Protein AF-A0A7R9QC56-F1 (afdb_monomer_lite)

InterPro domains:
  IPR036259 MFS transporter superfamily [G3DSA:1.20.1250.20] (12-120)
  IPR036259 MFS transporter superfamily [SSF103473] (10-116)
  IPR050327 Proton-linked Monocarboxylate Transporter [PTHR11360] (18-119)

Structure (mmCIF, N/CA/C/O backbone):
data_AF-A0A7R9QC56-F1
#
_entry.id   AF-A0A7R9QC56-F1
#
loop_
_atom_site.group_PDB
_atom_site.id
_atom_site.type_symbol
_atom_site.label_atom_id
_atom_site.label_alt_id
_atom_site.label_comp_id
_atom_site.label_asym_id
_atom_site.label_entity_id
_atom_site.label_seq_id
_atom_site.pdbx_PDB_ins_code
_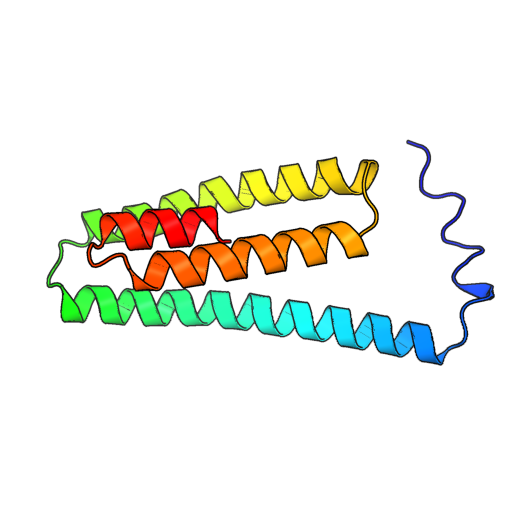atom_site.Cartn_x
_atom_site.Cartn_y
_atom_site.Cartn_z
_atom_site.occupancy
_atom_site.B_iso_or_equiv
_atom_site.auth_seq_id
_atom_site.auth_comp_id
_atom_site.auth_asym_id
_atom_site.auth_atom_id
_atom_site.pdbx_PDB_model_num
ATOM 1 N N . MET A 1 1 ? 16.832 19.144 -9.503 1.00 41.06 1 MET A N 1
ATOM 2 C CA . MET A 1 1 ? 16.505 19.563 -10.890 1.00 41.06 1 MET A CA 1
ATOM 3 C C . MET A 1 1 ? 17.492 18.972 -11.913 1.00 41.06 1 MET A C 1
ATOM 5 O O . MET A 1 1 ? 18.040 19.704 -12.720 1.00 41.06 1 MET A O 1
ATOM 9 N N . SER A 1 2 ? 17.739 17.650 -11.898 1.00 37.72 2 SER A N 1
ATOM 10 C CA . SER A 1 2 ? 18.743 17.002 -12.774 1.00 37.72 2 SER A CA 1
ATOM 11 C C . SER A 1 2 ? 18.342 15.569 -13.164 1.00 37.72 2 SER A C 1
ATOM 13 O O . SER A 1 2 ? 19.058 14.604 -12.923 1.00 37.72 2 SER A O 1
ATOM 15 N N . THR A 1 3 ? 17.137 15.391 -13.714 1.00 51.41 3 THR A N 1
ATOM 16 C CA . THR A 1 3 ? 16.655 14.045 -14.108 1.00 51.41 3 THR A CA 1
ATOM 17 C C . THR A 1 3 ? 15.814 14.069 -15.387 1.00 51.41 3 THR A C 1
ATOM 19 O O . THR A 1 3 ? 14.912 13.260 -15.582 1.00 51.41 3 THR A O 1
ATOM 22 N N . LYS A 1 4 ? 16.078 15.030 -16.279 1.00 49.50 4 LYS A N 1
ATOM 23 C CA . LYS A 1 4 ? 15.435 15.113 -17.606 1.00 49.50 4 LYS A CA 1
ATOM 24 C C . LYS A 1 4 ? 16.389 14.790 -18.766 1.00 49.50 4 LYS A C 1
ATOM 26 O O . LYS A 1 4 ? 15.909 14.451 -19.838 1.00 49.50 4 LYS A O 1
ATOM 31 N N . ILE A 1 5 ? 17.709 14.805 -18.552 1.00 50.66 5 ILE A N 1
ATOM 32 C CA . ILE A 1 5 ? 18.708 14.717 -19.638 1.00 50.66 5 ILE A CA 1
ATOM 33 C C . ILE A 1 5 ? 18.983 13.276 -20.126 1.00 50.66 5 ILE A C 1
ATOM 35 O O . ILE A 1 5 ? 19.472 13.095 -21.233 1.00 50.66 5 ILE A O 1
ATOM 39 N N . ASN A 1 6 ? 18.603 12.230 -19.379 1.00 49.84 6 ASN A N 1
ATOM 40 C CA . ASN A 1 6 ? 18.895 10.831 -19.754 1.00 49.84 6 ASN A CA 1
ATOM 41 C C . ASN A 1 6 ? 17.660 10.009 -20.178 1.00 49.84 6 ASN A C 1
ATOM 43 O O . ASN A 1 6 ? 17.744 8.801 -20.339 1.00 49.84 6 ASN A O 1
ATOM 47 N N . LYS A 1 7 ? 16.484 10.626 -20.355 1.00 52.84 7 LYS A N 1
ATOM 48 C CA . LYS A 1 7 ? 15.290 9.885 -20.810 1.00 52.84 7 LYS A CA 1
ATOM 49 C C . LYS A 1 7 ? 15.166 9.776 -22.326 1.00 52.84 7 LYS A C 1
ATOM 51 O O . LYS A 1 7 ? 14.512 8.836 -22.739 1.00 52.84 7 LYS A O 1
ATOM 56 N N . GLY A 1 8 ? 15.784 10.698 -23.078 1.00 47.16 8 GLY A N 1
ATOM 57 C CA . GLY A 1 8 ? 15.726 10.801 -24.548 1.00 47.16 8 GLY A CA 1
ATOM 58 C C . GLY A 1 8 ? 16.803 10.018 -25.321 1.00 47.16 8 GLY A C 1
ATOM 59 O O . GLY A 1 8 ? 16.832 10.066 -26.546 1.00 47.16 8 GLY A O 1
ATOM 60 N N . ASN A 1 9 ? 17.720 9.336 -24.622 1.00 44.97 9 ASN A N 1
ATOM 61 C CA . ASN A 1 9 ? 18.715 8.439 -25.233 1.00 44.97 9 ASN A CA 1
ATOM 62 C C . ASN A 1 9 ? 18.427 6.945 -24.956 1.00 44.97 9 ASN A C 1
ATOM 64 O O . ASN A 1 9 ? 18.881 6.082 -25.702 1.00 44.97 9 ASN A O 1
ATOM 68 N N . LEU A 1 10 ? 17.657 6.618 -23.908 1.00 53.28 10 LEU A N 1
ATOM 69 C CA . LEU A 1 10 ? 17.316 5.234 -23.526 1.00 53.28 10 LEU A CA 1
ATOM 70 C C . LEU A 1 10 ? 16.089 4.688 -24.277 1.00 53.28 10 LEU A C 1
ATOM 72 O O . LEU A 1 10 ? 15.977 3.493 -24.543 1.00 53.28 10 LEU A O 1
ATOM 76 N N . ASP A 1 11 ? 15.166 5.570 -24.631 1.00 55.06 11 ASP A N 1
ATOM 77 C CA . ASP A 1 11 ? 13.974 5.357 -25.454 1.00 55.06 11 ASP A CA 1
ATOM 78 C C . ASP A 1 11 ? 14.293 5.141 -26.944 1.00 55.06 11 ASP A C 1
ATOM 80 O O . ASP A 1 11 ? 13.506 4.504 -27.646 1.00 55.06 11 ASP A O 1
ATOM 84 N N . GLN A 1 12 ? 15.441 5.617 -27.431 1.00 56.12 12 GLN A N 1
ATOM 85 C CA . GLN A 1 12 ? 15.905 5.392 -28.809 1.00 56.12 12 GLN A CA 1
ATOM 86 C C . GLN A 1 12 ? 16.486 3.978 -29.016 1.00 56.12 12 GLN A C 1
ATOM 88 O O . GLN A 1 12 ? 16.328 3.411 -30.092 1.00 56.12 12 GLN A O 1
ATOM 93 N N . ASN A 1 13 ? 17.101 3.379 -27.985 1.00 56.03 13 ASN A N 1
ATOM 94 C CA . ASN A 1 13 ? 17.758 2.060 -28.056 1.00 56.03 13 ASN A CA 1
ATOM 95 C C . ASN A 1 13 ? 16.949 0.927 -27.382 1.00 56.03 13 ASN A C 1
ATOM 97 O O . ASN A 1 13 ? 17.391 -0.215 -27.292 1.00 56.03 13 ASN A O 1
ATOM 101 N N . THR A 1 14 ? 15.745 1.217 -26.881 1.00 64.19 14 THR A N 1
ATOM 102 C CA . THR A 1 14 ? 14.848 0.174 -26.363 1.00 64.19 14 THR A CA 1
ATOM 103 C C . THR A 1 14 ? 14.025 -0.408 -27.507 1.00 64.19 14 THR A C 1
ATOM 105 O O . THR A 1 14 ? 13.298 0.332 -28.178 1.00 64.19 14 THR A O 1
ATOM 108 N N . PRO A 1 15 ? 14.087 -1.728 -27.739 1.00 73.81 15 PRO A N 1
ATOM 109 C CA . PRO A 1 15 ? 13.373 -2.321 -28.852 1.00 73.81 15 PRO A CA 1
ATOM 110 C C . PRO A 1 15 ? 11.861 -2.197 -28.645 1.00 73.81 15 PRO A C 1
ATOM 112 O O . PRO A 1 15 ? 11.358 -2.244 -27.520 1.00 73.81 15 PRO A O 1
ATOM 115 N N . THR A 1 16 ? 11.133 -2.011 -29.747 1.00 77.81 16 THR A N 1
ATOM 116 C CA . THR A 1 16 ? 9.714 -1.615 -29.779 1.00 77.81 16 THR A CA 1
ATOM 117 C C . THR A 1 16 ? 8.815 -2.470 -28.879 1.00 77.81 16 THR A C 1
ATOM 119 O O . THR A 1 16 ? 7.884 -1.942 -28.274 1.00 77.81 16 THR A O 1
ATOM 122 N N . TYR A 1 17 ? 9.123 -3.759 -28.703 1.00 80.62 17 TYR A N 1
ATOM 123 C CA . TYR A 1 17 ? 8.359 -4.666 -27.841 1.00 80.62 17 TYR A CA 1
ATOM 124 C C . TYR A 1 17 ? 8.389 -4.277 -26.349 1.00 80.62 17 TYR A C 1
ATOM 126 O O . TYR A 1 17 ? 7.378 -4.425 -25.665 1.00 80.62 17 TYR A O 1
ATOM 134 N N . TRP A 1 18 ? 9.486 -3.705 -25.833 1.00 79.31 18 TRP A N 1
ATOM 135 C CA . TRP A 1 18 ? 9.544 -3.238 -24.438 1.00 79.31 18 TRP A CA 1
ATOM 136 C C . TRP A 1 18 ? 8.606 -2.059 -24.189 1.00 79.31 18 TRP A C 1
ATOM 138 O O . TRP A 1 18 ? 8.007 -1.971 -23.119 1.00 79.31 18 TRP A O 1
ATOM 148 N N . LYS A 1 19 ? 8.439 -1.171 -25.176 1.00 79.56 19 LYS A N 1
ATOM 149 C CA . LYS A 1 19 ? 7.529 -0.019 -25.069 1.00 79.56 19 LYS A CA 1
ATOM 150 C C . LYS A 1 19 ? 6.076 -0.478 -24.935 1.00 79.56 19 LYS A C 1
ATOM 152 O O . LYS A 1 19 ? 5.346 0.051 -24.101 1.00 79.56 19 LYS A O 1
ATOM 157 N N . TRP A 1 20 ? 5.693 -1.511 -25.686 1.00 83.94 20 TRP A N 1
ATOM 158 C CA . TRP A 1 20 ? 4.374 -2.141 -25.585 1.00 83.94 20 TRP A CA 1
ATOM 159 C C . TRP A 1 20 ? 4.140 -2.809 -24.231 1.00 83.94 20 TRP A C 1
ATOM 161 O O . TRP A 1 20 ? 3.084 -2.615 -23.636 1.00 83.94 20 TRP A O 1
ATOM 171 N N . ILE A 1 21 ? 5.134 -3.526 -23.698 1.00 84.00 21 ILE A N 1
ATOM 172 C CA . ILE A 1 21 ? 5.036 -4.151 -22.370 1.00 84.00 21 ILE A CA 1
ATOM 173 C C . ILE A 1 21 ? 4.834 -3.087 -21.283 1.00 84.00 21 ILE A C 1
ATOM 175 O O . ILE A 1 21 ? 3.987 -3.248 -20.410 1.00 84.00 21 ILE A O 1
ATOM 179 N N . ILE A 1 22 ? 5.560 -1.967 -21.352 1.00 79.50 22 ILE A N 1
ATOM 180 C CA . ILE A 1 22 ? 5.412 -0.866 -20.388 1.00 79.50 22 ILE A CA 1
ATOM 181 C C . ILE A 1 22 ? 4.019 -0.228 -20.491 1.00 79.50 22 ILE A C 1
ATOM 183 O O . ILE A 1 22 ? 3.401 0.053 -19.464 1.00 79.50 22 ILE A O 1
ATOM 187 N N . ALA A 1 23 ? 3.507 -0.027 -21.709 1.00 83.38 23 ALA A N 1
ATOM 188 C CA . ALA A 1 23 ? 2.166 0.510 -21.933 1.00 83.38 23 ALA A CA 1
ATOM 189 C C . ALA A 1 23 ? 1.070 -0.432 -21.408 1.00 83.38 23 ALA A C 1
ATOM 191 O O . ALA A 1 23 ? 0.125 0.023 -20.757 1.00 83.38 23 ALA A O 1
ATOM 192 N N . PHE A 1 24 ? 1.224 -1.740 -21.628 1.00 89.19 24 PHE A N 1
ATOM 193 C CA . PHE A 1 24 ? 0.316 -2.757 -21.106 1.00 89.19 24 PHE A CA 1
ATOM 194 C C . PHE A 1 24 ? 0.319 -2.770 -19.574 1.00 89.19 24 PHE A C 1
ATOM 196 O O . PHE A 1 24 ? -0.741 -2.675 -18.963 1.00 89.19 24 PHE A O 1
ATOM 203 N N . SER A 1 25 ? 1.498 -2.772 -18.946 1.00 80.44 25 SER A N 1
ATOM 204 C CA . SER A 1 25 ? 1.626 -2.716 -17.485 1.00 80.44 25 SER A CA 1
ATOM 205 C C . SER A 1 25 ? 1.022 -1.442 -16.894 1.00 80.44 25 SER A C 1
ATOM 207 O O . SER A 1 25 ? 0.324 -1.503 -15.886 1.00 80.44 25 SER A O 1
ATOM 209 N N . CYS A 1 26 ? 1.246 -0.285 -17.523 1.00 80.31 26 CYS A N 1
ATOM 210 C CA . CYS A 1 26 ? 0.646 0.975 -17.083 1.00 80.31 26 CYS A CA 1
ATOM 211 C C . CYS A 1 26 ? -0.886 0.918 -17.162 1.00 80.31 26 CYS A C 1
ATOM 213 O O . CYS A 1 26 ? -1.576 1.294 -16.215 1.00 80.31 26 CYS A O 1
ATOM 215 N N . SER A 1 27 ? -1.417 0.394 -18.268 1.00 84.56 27 SER A N 1
ATOM 216 C CA . SER A 1 27 ? -2.860 0.229 -18.457 1.00 84.56 27 SER A CA 1
ATOM 217 C C . SER A 1 27 ? -3.448 -0.716 -17.411 1.00 84.56 27 SER A C 1
ATOM 219 O O . SER A 1 27 ? -4.475 -0.407 -16.814 1.00 84.56 27 SER A O 1
ATOM 221 N N . TRP A 1 28 ? -2.758 -1.821 -17.126 1.00 87.19 28 TRP A N 1
ATOM 222 C CA . TRP A 1 28 ? -3.163 -2.797 -16.120 1.00 87.19 28 TRP A CA 1
ATOM 223 C C . TRP A 1 28 ? -3.285 -2.169 -14.730 1.00 87.19 28 TRP A C 1
ATOM 225 O O . TRP A 1 28 ? -4.324 -2.288 -14.090 1.00 87.19 28 TRP A O 1
ATOM 235 N N . ILE A 1 29 ? -2.269 -1.421 -14.291 1.00 80.94 29 ILE A N 1
ATOM 236 C CA . ILE A 1 29 ? -2.285 -0.736 -12.989 1.00 80.94 29 ILE A CA 1
ATOM 237 C C . ILE A 1 29 ? -3.466 0.239 -12.904 1.00 80.94 29 ILE A C 1
ATOM 239 O O . ILE A 1 29 ? -4.192 0.235 -11.913 1.00 80.94 29 ILE A O 1
ATOM 243 N N . ASN A 1 30 ? -3.710 1.022 -13.959 1.00 83.88 30 ASN A N 1
ATOM 244 C CA . ASN A 1 30 ? -4.835 1.959 -13.990 1.00 83.88 30 ASN A CA 1
ATOM 245 C C . ASN A 1 30 ? -6.189 1.240 -13.891 1.00 83.88 30 ASN A C 1
ATOM 247 O O . ASN A 1 30 ? -7.053 1.676 -13.134 1.00 83.88 30 ASN A O 1
ATOM 251 N N . VAL A 1 31 ? -6.368 0.119 -14.599 1.00 86.50 31 VAL A N 1
ATOM 252 C CA . VAL A 1 31 ? -7.593 -0.696 -14.515 1.00 86.50 31 VAL A CA 1
ATOM 253 C C . VAL A 1 31 ? -7.840 -1.172 -13.083 1.00 86.50 31 VAL A C 1
ATOM 255 O O . VAL A 1 31 ? -8.958 -1.041 -12.584 1.00 86.50 31 VAL A O 1
ATOM 258 N N . PHE A 1 32 ? -6.805 -1.658 -12.393 1.00 81.56 32 PHE A N 1
ATOM 259 C CA . PHE A 1 32 ? -6.925 -2.077 -10.994 1.00 81.56 32 PHE A CA 1
ATOM 260 C C . PHE A 1 32 ? -7.247 -0.908 -10.060 1.00 81.56 32 PHE A C 1
ATOM 262 O O . PHE A 1 32 ? -8.141 -1.032 -9.225 1.00 81.56 32 PHE A O 1
ATOM 269 N N . THR A 1 33 ? -6.595 0.243 -10.232 1.00 78.75 33 THR A N 1
ATOM 270 C CA . THR A 1 33 ? -6.887 1.454 -9.451 1.00 78.75 33 THR A CA 1
ATOM 271 C C . THR A 1 33 ? -8.352 1.876 -9.581 1.00 78.75 33 THR A C 1
ATOM 273 O O . THR A 1 33 ? -9.015 2.097 -8.567 1.00 78.75 33 THR A O 1
ATOM 276 N N . PHE A 1 34 ? -8.892 1.940 -10.803 1.00 81.69 34 PHE A N 1
ATOM 277 C CA . PHE A 1 34 ? -10.302 2.286 -11.014 1.00 81.69 34 PHE A CA 1
ATOM 278 C C . PHE A 1 34 ? -11.258 1.209 -10.486 1.00 81.69 34 PHE A C 1
ATOM 280 O O . PHE A 1 34 ? -12.314 1.540 -9.941 1.00 81.69 34 PHE A O 1
ATOM 287 N N . GLY A 1 35 ? -10.886 -0.069 -10.607 1.00 80.88 35 GLY A N 1
ATOM 288 C CA . GLY A 1 35 ? -11.656 -1.188 -10.066 1.00 80.88 35 GLY A CA 1
ATOM 289 C C . GLY A 1 35 ? -11.813 -1.101 -8.548 1.00 80.88 35 GLY A C 1
ATOM 290 O O . GLY A 1 35 ? -12.929 -1.188 -8.041 1.00 80.88 35 GLY A O 1
ATOM 291 N N . ILE A 1 36 ? -10.718 -0.840 -7.830 1.00 74.38 36 ILE A N 1
ATOM 292 C CA . ILE A 1 36 ? -10.727 -0.690 -6.368 1.00 74.38 36 ILE A CA 1
ATOM 293 C C . ILE A 1 36 ? -11.583 0.513 -5.952 1.00 74.38 36 ILE A C 1
ATOM 295 O O . ILE A 1 36 ? -12.433 0.376 -5.073 1.00 74.38 36 ILE A O 1
ATOM 299 N N . PHE A 1 37 ? -11.444 1.659 -6.629 1.00 73.50 37 PHE A N 1
ATOM 300 C CA . PHE A 1 37 ? -12.258 2.851 -6.354 1.00 73.50 37 PHE A CA 1
ATOM 301 C C . PHE A 1 37 ? -13.765 2.588 -6.473 1.00 73.50 37 PHE A C 1
ATOM 303 O O . PHE A 1 37 ? -14.549 3.086 -5.666 1.00 73.50 37 PHE A O 1
ATOM 310 N N . ARG A 1 38 ? -14.182 1.777 -7.452 1.00 75.56 38 ARG A N 1
ATOM 311 C CA . ARG A 1 38 ? -15.590 1.396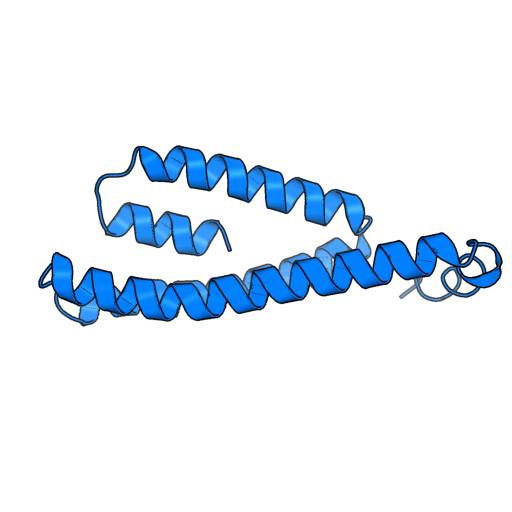 -7.622 1.00 75.56 38 ARG A CA 1
ATOM 312 C C . ARG A 1 38 ? -16.056 0.410 -6.547 1.00 75.56 38 ARG A C 1
ATOM 314 O O . ARG A 1 38 ? -17.178 0.535 -6.059 1.00 75.56 38 ARG A O 1
ATOM 321 N N . SER A 1 39 ? -15.203 -0.535 -6.157 1.00 75.94 39 SER A N 1
ATOM 322 C CA . SER A 1 39 ? -15.516 -1.538 -5.132 1.00 75.94 39 SER A CA 1
ATOM 323 C C . SER A 1 39 ? -15.665 -0.947 -3.729 1.00 75.94 39 SER A C 1
ATOM 325 O O . SER A 1 39 ? -16.488 -1.440 -2.966 1.00 75.94 39 SER A O 1
ATOM 327 N N . ILE A 1 40 ? -14.953 0.136 -3.393 1.00 68.19 40 ILE A N 1
ATOM 328 C CA . ILE A 1 40 ? -15.105 0.829 -2.097 1.00 68.19 40 ILE A CA 1
ATOM 329 C C . ILE A 1 40 ? -16.543 1.337 -1.909 1.00 68.19 40 ILE A C 1
ATOM 331 O O . ILE A 1 40 ? -17.112 1.199 -0.828 1.00 68.19 40 ILE A O 1
ATOM 335 N N . GLY A 1 41 ? -17.164 1.858 -2.973 1.00 66.56 41 GLY A N 1
ATOM 336 C CA . GLY A 1 41 ? -18.562 2.294 -2.934 1.00 66.56 41 GLY A CA 1
ATOM 337 C C . GLY A 1 41 ? -19.550 1.142 -2.711 1.00 66.56 41 GLY A C 1
ATOM 338 O O . GLY A 1 41 ? -20.550 1.320 -2.020 1.00 66.56 41 GLY A O 1
ATOM 339 N N . LEU A 1 42 ? -19.252 -0.048 -3.245 1.00 68.88 42 LEU A N 1
ATOM 340 C CA . LEU A 1 42 ? -20.063 -1.253 -3.031 1.00 68.88 42 LEU A CA 1
ATOM 341 C C . LEU A 1 42 ? -19.896 -1.804 -1.610 1.00 68.88 42 LEU A C 1
ATOM 343 O O . LEU A 1 42 ? -20.888 -2.128 -0.961 1.00 68.88 42 LEU A O 1
ATOM 347 N N . LEU A 1 43 ? -18.658 -1.855 -1.109 1.00 68.00 43 LEU A N 1
ATOM 348 C CA . LEU A 1 43 ? -18.356 -2.279 0.258 1.00 68.00 43 LEU A CA 1
ATOM 349 C C . LEU A 1 43 ? -19.029 -1.365 1.284 1.00 68.00 43 LEU A C 1
ATOM 351 O O . LEU A 1 43 ? -19.606 -1.862 2.242 1.00 68.00 43 LEU A O 1
ATOM 355 N N . PHE A 1 44 ? -19.038 -0.048 1.059 1.00 64.38 44 PHE A N 1
ATOM 356 C CA . PHE A 1 44 ? -19.738 0.902 1.928 1.00 64.38 44 PHE A CA 1
ATOM 357 C C . PHE A 1 44 ? -21.240 0.593 2.048 1.00 64.38 44 PHE A C 1
ATOM 359 O O . PHE A 1 44 ? -21.793 0.631 3.146 1.00 64.38 44 PHE A O 1
ATOM 366 N N . GLY A 1 45 ? -21.890 0.242 0.934 1.00 64.31 45 GLY A N 1
ATOM 367 C CA . GLY A 1 45 ? -23.298 -0.160 0.930 1.00 64.31 45 GLY A CA 1
ATOM 368 C C . GLY A 1 45 ? -23.554 -1.455 1.707 1.00 64.31 45 GLY A C 1
ATOM 369 O O . GLY A 1 45 ? -24.525 -1.533 2.457 1.00 64.31 45 GLY A O 1
ATOM 370 N N . ALA A 1 46 ? -22.660 -2.439 1.583 1.00 65.56 46 ALA A N 1
ATOM 371 C CA . ALA A 1 46 ? -22.748 -3.694 2.330 1.00 65.56 46 ALA A CA 1
ATOM 372 C C . ALA A 1 46 ? -22.513 -3.489 3.839 1.00 65.56 46 ALA A C 1
ATOM 374 O O . ALA A 1 46 ? -23.293 -3.980 4.647 1.00 65.56 46 ALA A O 1
ATOM 375 N N . PHE A 1 47 ? -21.515 -2.687 4.232 1.00 63.22 47 PHE A N 1
ATOM 376 C CA . PHE A 1 47 ? -21.248 -2.375 5.642 1.00 63.22 47 PHE A CA 1
ATOM 377 C C . PHE A 1 47 ? -22.431 -1.686 6.333 1.00 63.22 47 PHE A C 1
ATOM 379 O O . PHE A 1 47 ? -22.745 -2.014 7.474 1.00 63.22 47 PHE A O 1
ATOM 386 N N . VAL A 1 48 ? -23.110 -0.759 5.648 1.00 65.19 48 VAL A N 1
ATOM 387 C CA . VAL A 1 48 ? -24.306 -0.086 6.187 1.00 65.19 48 VAL A CA 1
ATOM 388 C C . VAL A 1 48 ? -25.471 -1.062 6.371 1.00 65.19 48 VAL A C 1
ATOM 390 O O . VAL A 1 48 ? -26.214 -0.933 7.339 1.00 65.19 48 VAL A O 1
ATOM 393 N N . SER A 1 49 ? -25.620 -2.045 5.477 1.00 62.53 49 SER A N 1
ATOM 394 C CA . SER A 1 49 ? -26.693 -3.043 5.555 1.00 62.53 49 SER A CA 1
ATOM 395 C C . SER A 1 49 ? -26.443 -4.136 6.597 1.00 62.53 49 SER A C 1
ATOM 397 O O . SER A 1 49 ? -27.407 -4.685 7.120 1.00 62.53 49 SER A O 1
ATOM 399 N N . GLU A 1 50 ? -25.184 -4.499 6.854 1.00 60.81 50 GLU A N 1
ATOM 400 C CA . GLU A 1 50 ? -24.842 -5.670 7.675 1.00 60.81 50 GLU A CA 1
ATOM 401 C C . GLU A 1 50 ? -24.621 -5.330 9.154 1.00 60.81 50 GLU A C 1
ATOM 403 O O . GLU A 1 50 ? -24.845 -6.171 10.020 1.00 60.81 50 GLU A O 1
ATOM 408 N N . TYR A 1 51 ? -24.208 -4.097 9.460 1.00 56.88 51 TYR A N 1
ATOM 409 C CA . TYR A 1 51 ? -23.857 -3.700 10.826 1.00 56.88 51 TYR A CA 1
ATOM 410 C C . TYR A 1 51 ? -24.874 -2.785 11.517 1.00 56.88 51 TYR A C 1
ATOM 412 O O . TYR A 1 51 ? -24.682 -2.486 12.694 1.00 56.88 51 TYR A O 1
ATOM 420 N N . ASP A 1 52 ? -25.915 -2.302 10.819 1.00 54.34 52 ASP A N 1
ATOM 421 C CA . ASP A 1 52 ? -26.877 -1.294 11.328 1.00 54.34 52 ASP A CA 1
ATOM 422 C C . ASP A 1 52 ? -26.169 -0.086 12.001 1.00 54.34 52 ASP A C 1
ATOM 424 O O . ASP A 1 52 ? -26.710 0.648 12.831 1.00 54.34 52 ASP A O 1
ATOM 428 N N . CYS A 1 53 ? -24.884 0.111 11.680 1.00 52.91 53 CYS A N 1
ATOM 429 C CA . CYS A 1 53 ? -24.030 1.055 12.370 1.00 52.91 53 CYS A CA 1
ATOM 430 C C . CYS A 1 53 ? -24.322 2.455 11.840 1.00 52.91 53 CYS A C 1
ATOM 432 O O . CYS A 1 53 ? -24.324 2.724 10.639 1.00 52.91 53 CYS A O 1
ATOM 434 N N . THR A 1 54 ? -24.527 3.374 12.778 1.00 57.09 54 THR A N 1
ATOM 435 C CA . THR A 1 54 ? -24.777 4.794 12.534 1.00 57.09 54 THR A CA 1
ATOM 436 C C . THR A 1 54 ? -23.792 5.364 11.501 1.00 57.09 54 THR A C 1
ATOM 438 O O . THR A 1 54 ? -22.578 5.305 11.699 1.00 57.09 54 THR A O 1
ATOM 441 N N . TYR A 1 55 ? -24.319 5.995 10.440 1.00 57.00 55 TYR A N 1
ATOM 442 C CA . TYR A 1 55 ? -23.607 6.686 9.339 1.00 57.00 55 TYR A CA 1
ATOM 443 C C . TYR A 1 55 ? -22.344 7.475 9.751 1.00 57.00 55 TYR A C 1
ATOM 445 O O . TYR A 1 55 ? -21.414 7.650 8.965 1.00 57.00 55 TYR A O 1
ATOM 453 N N . ARG A 1 56 ? -22.302 7.947 10.999 1.00 57.31 56 ARG A N 1
ATOM 454 C CA . ARG A 1 56 ? -21.217 8.716 11.619 1.00 57.31 56 ARG A CA 1
ATOM 455 C C . ARG A 1 56 ? -19.922 7.919 11.845 1.00 57.31 56 ARG A C 1
ATOM 457 O O . ARG A 1 56 ? -18.855 8.523 11.879 1.00 57.31 56 ARG A O 1
ATOM 464 N N . GLN A 1 57 ? -19.995 6.595 12.005 1.00 59.16 57 GLN A N 1
ATOM 465 C CA . GLN A 1 57 ? -18.810 5.728 12.102 1.00 59.16 57 GLN A CA 1
ATOM 466 C C . GLN A 1 57 ? -18.292 5.326 10.716 1.00 59.16 57 GLN A C 1
ATOM 468 O O . GLN A 1 57 ? -17.084 5.282 10.500 1.00 59.16 57 GLN A O 1
ATOM 473 N N . ALA A 1 58 ? -19.193 5.150 9.747 1.00 60.31 58 ALA A N 1
ATOM 474 C CA . ALA A 1 58 ? -18.842 4.848 8.361 1.00 60.31 58 ALA A CA 1
ATOM 475 C C . ALA A 1 58 ? -18.188 6.041 7.629 1.00 60.31 58 ALA A C 1
ATOM 477 O O . ALA A 1 58 ? -17.384 5.848 6.720 1.00 60.31 58 ALA A O 1
ATOM 478 N N . SER A 1 59 ? -18.462 7.287 8.034 1.00 65.38 59 SER A N 1
ATOM 479 C CA . SER A 1 59 ? -17.829 8.466 7.418 1.00 65.38 59 SER A CA 1
ATOM 480 C C . SER A 1 59 ? -16.332 8.610 7.729 1.00 65.38 59 SER A C 1
ATOM 482 O O . SER A 1 59 ? -15.607 9.258 6.977 1.00 65.38 59 SER A O 1
ATOM 484 N N . TRP A 1 60 ? -15.851 8.016 8.824 1.00 68.12 60 TRP A N 1
ATOM 485 C CA . TRP A 1 60 ? -14.454 8.119 9.258 1.00 68.12 60 TRP A CA 1
ATOM 486 C C . TRP A 1 60 ? -13.439 7.499 8.274 1.00 68.12 60 TRP A C 1
ATOM 488 O O . TRP A 1 60 ? -12.472 8.188 7.938 1.00 68.12 60 TRP A O 1
ATOM 498 N N . PRO A 1 61 ? -13.654 6.278 7.736 1.00 68.06 61 PRO A N 1
ATOM 499 C CA . PRO A 1 61 ? -12.791 5.705 6.701 1.00 68.06 61 PRO A CA 1
ATOM 500 C C . PRO A 1 61 ? -12.649 6.607 5.476 1.00 68.06 61 PRO A C 1
ATOM 502 O O . PRO A 1 61 ? -11.549 6.788 4.964 1.00 68.06 61 PRO A O 1
ATOM 505 N N . VAL A 1 62 ? -13.748 7.219 5.029 1.00 69.56 62 VAL A N 1
ATOM 506 C CA . VAL A 1 62 ? -13.750 8.091 3.845 1.00 69.56 62 VAL A CA 1
ATOM 507 C C . VAL A 1 62 ? -12.899 9.341 4.078 1.00 69.56 62 VAL A C 1
ATOM 509 O O . VAL A 1 62 ? -12.124 9.730 3.203 1.00 69.56 62 VAL A O 1
ATOM 512 N N . SER A 1 63 ? -12.985 9.949 5.264 1.00 76.00 63 SER A N 1
ATOM 513 C CA . SER A 1 63 ? -12.122 11.080 5.625 1.00 76.00 63 SER A CA 1
ATOM 514 C C . SER A 1 63 ? -10.646 10.680 5.728 1.00 76.00 63 SER A C 1
ATOM 516 O O . SER A 1 63 ? -9.788 11.425 5.258 1.00 76.00 63 SER A O 1
ATOM 518 N N . LEU A 1 64 ? -10.348 9.498 6.277 1.00 73.00 64 LEU A N 1
ATOM 519 C CA . LEU A 1 64 ? -8.984 8.965 6.362 1.00 73.00 64 LEU A CA 1
ATOM 520 C C . LEU A 1 64 ? -8.385 8.710 4.973 1.00 73.00 64 LEU A C 1
ATOM 522 O O . LEU A 1 64 ? -7.260 9.136 4.721 1.00 73.00 64 LEU A O 1
ATOM 526 N N . ILE A 1 65 ? -9.144 8.104 4.054 1.00 72.69 65 ILE A N 1
ATOM 527 C CA . ILE A 1 65 ? -8.708 7.856 2.669 1.00 72.69 65 ILE A CA 1
ATOM 528 C C . ILE A 1 65 ? -8.269 9.159 1.992 1.00 72.69 65 ILE A C 1
ATOM 530 O O . ILE A 1 65 ? -7.216 9.200 1.360 1.00 72.69 65 ILE A O 1
ATOM 534 N N . GLY A 1 66 ? -9.027 10.249 2.158 1.00 74.38 66 GLY A N 1
ATOM 535 C CA . GLY A 1 66 ? -8.652 11.550 1.594 1.00 74.38 66 GLY A CA 1
ATOM 536 C C . GLY A 1 66 ? -7.326 12.090 2.150 1.00 74.38 66 GLY A C 1
ATOM 537 O O . GLY A 1 66 ? -6.498 12.621 1.401 1.00 74.38 66 GLY A O 1
ATOM 538 N N . SER A 1 67 ? -7.091 11.921 3.454 1.00 80.12 67 SER A N 1
ATOM 539 C CA . SER A 1 67 ? -5.8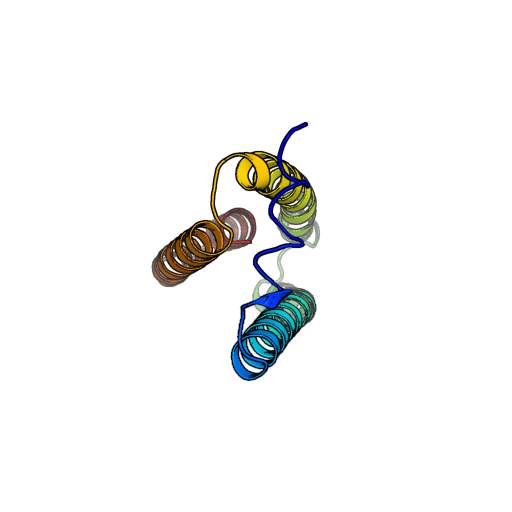41 12.334 4.101 1.00 80.12 67 SER A CA 1
ATOM 540 C C . SER A 1 67 ? -4.649 11.496 3.638 1.00 80.12 67 SER A C 1
ATOM 542 O O . SER A 1 67 ? -3.609 12.054 3.282 1.00 80.12 67 SER A O 1
ATOM 544 N N . PHE A 1 68 ? -4.803 10.172 3.579 1.00 78.31 68 PHE A N 1
ATOM 545 C CA . PHE A 1 68 ? -3.742 9.271 3.135 1.00 78.31 68 PHE A CA 1
ATOM 546 C C . PHE A 1 68 ? -3.436 9.422 1.649 1.00 78.31 68 PHE A C 1
ATOM 548 O O . PHE A 1 68 ? -2.266 9.488 1.300 1.00 78.31 68 PHE A O 1
ATOM 555 N N . ALA A 1 69 ? -4.434 9.614 0.782 1.00 77.44 69 ALA A N 1
ATOM 556 C CA . ALA A 1 69 ? -4.201 9.853 -0.645 1.00 77.44 69 ALA A CA 1
ATOM 557 C C . ALA A 1 69 ? -3.288 11.068 -0.891 1.00 77.44 69 ALA A C 1
ATOM 559 O O . ALA A 1 69 ? -2.421 11.043 -1.767 1.00 77.44 69 ALA A O 1
ATOM 560 N N . SER A 1 70 ? -3.435 12.115 -0.075 1.00 82.19 70 SER A N 1
ATOM 561 C CA . SER A 1 70 ? -2.581 13.304 -0.140 1.00 82.19 70 SER A CA 1
ATOM 562 C C . SER A 1 70 ? -1.146 13.003 0.313 1.00 82.19 70 SER A C 1
ATOM 564 O O . SER A 1 70 ? -0.191 13.455 -0.320 1.00 82.19 70 SER A O 1
ATOM 566 N N . ILE A 1 71 ? -0.985 12.199 1.371 1.00 82.69 71 ILE A N 1
ATOM 567 C CA . ILE A 1 71 ? 0.323 11.763 1.883 1.00 82.69 71 ILE A CA 1
ATOM 568 C C . ILE A 1 71 ? 1.006 10.826 0.887 1.00 82.69 71 ILE A C 1
ATOM 570 O O . ILE A 1 71 ? 2.165 11.052 0.560 1.00 82.69 71 ILE A O 1
ATOM 574 N N . THR A 1 72 ? 0.302 9.826 0.355 1.00 80.12 72 THR A N 1
ATOM 575 C CA . THR A 1 72 ? 0.806 8.885 -0.653 1.00 80.12 72 THR A CA 1
ATOM 576 C C . THR A 1 72 ? 1.184 9.615 -1.938 1.00 80.12 72 THR A C 1
ATOM 578 O O . THR A 1 72 ? 2.226 9.324 -2.518 1.00 80.12 72 THR A O 1
ATOM 581 N N . GLY A 1 73 ? 0.412 10.628 -2.349 1.00 80.94 73 GLY A N 1
ATOM 582 C CA . GLY A 1 73 ? 0.760 11.505 -3.468 1.00 80.94 73 GLY A CA 1
ATOM 583 C C . GLY A 1 73 ? 2.058 12.286 -3.230 1.00 80.94 73 GLY A C 1
ATOM 584 O O . GLY A 1 73 ? 2.937 12.301 -4.095 1.00 80.94 73 GLY A O 1
ATOM 585 N N . LEU A 1 74 ? 2.223 12.877 -2.041 1.00 84.81 74 LEU A N 1
ATOM 586 C CA . LEU A 1 74 ? 3.467 13.550 -1.645 1.00 84.81 74 LEU A CA 1
ATOM 587 C C . LEU A 1 74 ? 4.646 12.574 -1.574 1.00 84.81 74 LEU A C 1
ATOM 589 O O . LEU A 1 74 ? 5.738 12.871 -2.059 1.00 84.81 74 LEU A O 1
ATOM 593 N N . LEU A 1 75 ? 4.421 11.403 -0.985 1.00 81.69 75 LEU A N 1
ATOM 594 C CA . LEU A 1 75 ? 5.429 10.378 -0.774 1.00 81.69 75 LEU A CA 1
ATOM 595 C C . LEU A 1 75 ? 5.892 9.795 -2.111 1.00 81.69 75 LEU A C 1
ATOM 597 O O . LEU A 1 75 ? 7.093 9.666 -2.330 1.00 81.69 75 LEU A O 1
ATOM 601 N N . ALA A 1 76 ? 4.970 9.533 -3.039 1.00 77.75 76 ALA A N 1
ATOM 602 C CA . ALA A 1 76 ? 5.273 9.101 -4.399 1.00 77.75 76 ALA A CA 1
ATOM 603 C C . ALA A 1 76 ? 6.063 10.169 -5.170 1.00 77.75 76 ALA A C 1
ATOM 605 O O . ALA A 1 76 ? 7.035 9.842 -5.855 1.00 77.75 76 ALA A O 1
ATOM 606 N N . ALA A 1 77 ? 5.699 11.449 -5.025 1.00 80.31 77 ALA A N 1
ATOM 607 C CA . ALA A 1 77 ? 6.433 12.553 -5.637 1.00 80.31 77 ALA A CA 1
ATOM 608 C C . ALA A 1 77 ? 7.864 12.672 -5.081 1.00 80.31 77 ALA A C 1
ATOM 610 O O . ALA A 1 77 ? 8.810 12.868 -5.847 1.00 80.31 77 ALA A O 1
ATOM 611 N N . PHE A 1 78 ? 8.039 12.497 -3.769 1.00 83.69 78 PHE A N 1
ATOM 612 C CA . PHE A 1 78 ? 9.345 12.548 -3.116 1.00 83.69 78 PHE A CA 1
ATOM 613 C C . PHE A 1 78 ? 10.215 11.334 -3.478 1.00 83.69 78 PHE A C 1
ATOM 615 O O . PHE A 1 78 ? 11.369 11.484 -3.886 1.00 83.69 78 PHE A O 1
ATOM 622 N N . LEU A 1 79 ? 9.647 10.125 -3.419 1.00 75.44 79 LEU A N 1
ATOM 623 C CA . LEU A 1 79 ? 10.344 8.890 -3.778 1.00 75.44 79 LEU A CA 1
ATOM 624 C C . LEU A 1 79 ? 10.706 8.839 -5.261 1.00 75.44 79 LEU A C 1
ATOM 626 O O . LEU A 1 79 ? 11.747 8.279 -5.594 1.00 75.44 79 LEU A O 1
ATOM 630 N N . SER A 1 80 ? 9.926 9.462 -6.150 1.00 75.94 80 SER A N 1
ATOM 631 C CA . SER A 1 80 ? 10.269 9.542 -7.575 1.00 75.94 80 SER A CA 1
ATOM 632 C C . SER A 1 80 ? 11.602 10.257 -7.838 1.00 75.94 80 SER A C 1
ATOM 634 O O . SER A 1 80 ? 12.151 10.108 -8.931 1.00 75.94 80 SER A O 1
ATOM 636 N N . HIS A 1 81 ? 12.126 11.034 -6.884 1.00 76.44 81 HIS A N 1
ATOM 637 C CA . HIS A 1 81 ? 13.427 11.693 -7.009 1.00 76.44 81 HIS A CA 1
ATOM 638 C C . HIS A 1 81 ? 14.597 10.810 -6.524 1.00 76.44 81 HIS A C 1
ATOM 640 O O . HIS A 1 81 ? 15.746 11.102 -6.852 1.00 76.44 81 HIS A O 1
ATOM 646 N N . TYR A 1 82 ? 14.324 9.739 -5.767 1.00 70.31 82 TYR A N 1
ATOM 647 C CA . TYR A 1 82 ? 15.340 8.887 -5.130 1.00 70.31 82 TYR A CA 1
ATOM 648 C C . TYR A 1 82 ? 15.323 7.424 -5.611 1.00 70.31 82 TYR A C 1
ATOM 650 O O . TYR A 1 82 ? 16.374 6.789 -5.658 1.00 70.31 82 TYR A O 1
ATOM 658 N N . PHE A 1 83 ? 14.160 6.884 -5.992 1.00 70.06 83 PHE A N 1
ATOM 659 C CA . PHE A 1 83 ? 13.970 5.468 -6.322 1.00 70.06 83 PHE A CA 1
ATOM 660 C C . PHE A 1 83 ? 13.502 5.232 -7.761 1.00 70.06 83 PHE A C 1
ATOM 662 O O . PHE A 1 83 ? 12.719 5.987 -8.337 1.00 70.06 83 PHE A O 1
ATOM 669 N N . GLN A 1 84 ? 13.961 4.119 -8.341 1.00 72.19 84 GLN A N 1
ATOM 670 C CA . GLN A 1 84 ? 13.459 3.631 -9.623 1.00 72.19 84 GLN A CA 1
ATOM 671 C C . GLN A 1 84 ? 12.018 3.130 -9.473 1.00 72.19 84 GLN A C 1
ATOM 673 O O . GLN A 1 84 ? 11.692 2.404 -8.534 1.00 72.19 84 GLN A O 1
ATOM 678 N N . ILE A 1 85 ? 11.179 3.459 -10.461 1.00 70.56 85 ILE A N 1
ATOM 679 C CA . ILE A 1 85 ? 9.738 3.155 -10.492 1.00 70.56 85 ILE A CA 1
ATOM 680 C C . ILE A 1 85 ? 9.420 1.677 -10.199 1.00 70.56 85 ILE A C 1
ATOM 682 O O . ILE A 1 85 ? 8.402 1.371 -9.589 1.00 70.56 85 ILE A O 1
ATOM 686 N N . ARG A 1 86 ? 10.309 0.752 -10.595 1.00 72.62 86 ARG A N 1
ATOM 687 C CA . ARG A 1 86 ? 10.108 -0.693 -10.419 1.00 72.62 86 ARG A CA 1
ATOM 688 C C . ARG A 1 86 ? 10.154 -1.118 -8.954 1.00 72.62 86 ARG A C 1
ATOM 690 O O . ARG A 1 86 ? 9.309 -1.900 -8.534 1.00 72.62 86 ARG A O 1
ATOM 697 N N . THR A 1 87 ? 11.112 -0.601 -8.188 1.00 74.56 87 THR A N 1
ATOM 698 C CA . T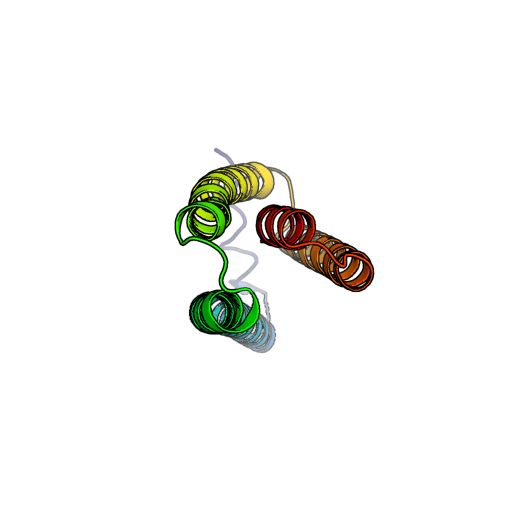HR A 1 87 ? 11.266 -0.943 -6.768 1.00 74.56 87 THR A CA 1
ATOM 699 C C . THR A 1 87 ? 10.079 -0.434 -5.962 1.00 74.56 87 THR A C 1
ATOM 701 O O . THR A 1 87 ? 9.564 -1.157 -5.122 1.00 74.56 87 THR A O 1
ATOM 704 N N . LEU A 1 88 ? 9.602 0.769 -6.287 1.00 77.19 88 LEU A N 1
ATOM 705 C CA . LEU A 1 88 ? 8.493 1.429 -5.600 1.00 77.19 88 LEU A CA 1
ATOM 706 C C . LEU A 1 88 ? 7.186 0.628 -5.726 1.00 77.19 88 LEU A C 1
ATOM 708 O O . LEU A 1 88 ? 6.502 0.379 -4.734 1.00 77.19 88 LEU A O 1
ATOM 712 N N . VAL A 1 89 ? 6.883 0.151 -6.938 1.00 80.00 89 VAL A N 1
ATOM 713 C CA . VAL A 1 89 ? 5.704 -0.694 -7.186 1.00 80.00 89 VAL A CA 1
ATOM 714 C C . VAL A 1 89 ? 5.824 -2.031 -6.455 1.00 80.00 89 VAL A C 1
ATOM 716 O O . VAL A 1 89 ? 4.866 -2.466 -5.822 1.00 80.00 89 VAL A O 1
ATOM 719 N N . PHE A 1 90 ? 7.001 -2.664 -6.479 1.00 82.88 90 PHE A N 1
ATOM 720 C CA . PHE A 1 90 ? 7.217 -3.938 -5.786 1.00 82.88 90 PHE A CA 1
ATOM 721 C C . PHE A 1 90 ? 7.029 -3.817 -4.270 1.00 82.88 90 PHE A C 1
ATOM 723 O O . PHE A 1 90 ? 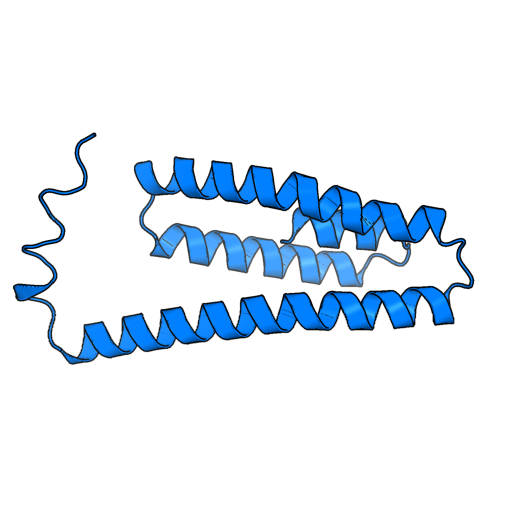6.362 -4.653 -3.667 1.00 82.88 90 PHE A O 1
ATOM 730 N N . THR A 1 91 ? 7.571 -2.763 -3.654 1.00 82.06 91 THR A N 1
ATOM 731 C CA . THR A 1 91 ? 7.406 -2.522 -2.215 1.00 82.06 91 THR A CA 1
ATOM 732 C C . THR A 1 91 ? 5.957 -2.229 -1.845 1.00 82.06 91 THR A C 1
ATOM 734 O O . THR A 1 91 ? 5.495 -2.730 -0.825 1.00 82.06 91 THR A O 1
ATOM 737 N N . GLY A 1 92 ? 5.225 -1.488 -2.688 1.00 76.75 92 GLY A N 1
ATOM 738 C CA . GLY A 1 92 ? 3.800 -1.226 -2.478 1.00 76.75 92 GLY A CA 1
ATOM 739 C C . GLY A 1 92 ? 2.980 -2.514 -2.498 1.00 76.75 92 GLY A C 1
ATOM 740 O O . GLY A 1 92 ? 2.271 -2.809 -1.546 1.00 76.75 92 GLY A O 1
ATOM 741 N N . VAL A 1 93 ? 3.158 -3.357 -3.519 1.00 82.50 93 VAL A N 1
ATOM 742 C CA . VAL A 1 93 ? 2.421 -4.630 -3.624 1.00 82.50 93 VAL A CA 1
ATOM 743 C C . VAL A 1 93 ? 2.735 -5.577 -2.460 1.00 82.50 93 VAL A C 1
ATOM 745 O O . VAL A 1 93 ? 1.831 -6.250 -1.960 1.00 82.50 93 VAL A O 1
ATOM 748 N N . LEU A 1 94 ? 3.988 -5.619 -1.992 1.00 86.75 94 LEU A N 1
ATOM 749 C CA . LEU A 1 94 ? 4.360 -6.409 -0.815 1.00 86.75 94 LEU A CA 1
ATOM 750 C C . LEU A 1 94 ? 3.685 -5.890 0.458 1.00 86.75 94 LEU A C 1
ATOM 752 O O . LEU A 1 94 ? 3.161 -6.700 1.224 1.00 86.75 94 LEU A O 1
ATOM 756 N N . ILE A 1 95 ? 3.645 -4.567 0.659 1.00 85.00 95 ILE A N 1
ATOM 757 C CA . ILE A 1 95 ? 2.953 -3.957 1.802 1.00 85.00 95 ILE A CA 1
ATOM 758 C C . ILE A 1 95 ? 1.456 -4.286 1.757 1.00 85.00 95 ILE A C 1
ATOM 760 O O . ILE A 1 95 ? 0.903 -4.744 2.756 1.00 85.00 95 ILE A O 1
ATOM 764 N N . CYS A 1 96 ? 0.822 -4.163 0.584 1.00 79.31 96 CYS A N 1
ATOM 765 C CA . CYS A 1 96 ? -0.593 -4.474 0.399 1.00 79.31 96 CYS A CA 1
ATOM 766 C C . CYS A 1 96 ? -0.880 -5.959 0.659 1.00 79.31 96 CYS A C 1
ATOM 768 O O . CYS A 1 96 ? -1.873 -6.299 1.301 1.00 79.31 96 CYS A O 1
ATOM 770 N N . SER A 1 97 ? -0.001 -6.854 0.203 1.00 85.56 97 SER A N 1
ATOM 771 C CA . SER A 1 97 ? -0.145 -8.301 0.416 1.00 85.56 97 SER A CA 1
ATOM 772 C C . SER A 1 97 ? -0.037 -8.665 1.897 1.00 85.56 97 SER A C 1
ATOM 774 O O . SER A 1 97 ? -0.836 -9.443 2.411 1.00 85.56 97 SER A O 1
ATOM 776 N N . PHE A 1 98 ? 0.913 -8.065 2.617 1.00 85.44 98 PHE A N 1
ATOM 777 C CA . PHE A 1 98 ? 1.038 -8.270 4.060 1.00 85.44 98 PHE A CA 1
ATOM 778 C C . PHE A 1 98 ? -0.192 -7.777 4.811 1.00 85.44 98 PHE A C 1
ATOM 780 O O . PHE A 1 98 ? -0.721 -8.454 5.689 1.00 85.44 98 PHE A O 1
ATOM 787 N N . ALA A 1 99 ? -0.661 -6.596 4.449 1.00 76.31 99 ALA A N 1
ATOM 788 C CA . ALA A 1 99 ? -1.725 -5.939 5.169 1.00 76.31 99 ALA A CA 1
ATOM 789 C C . ALA A 1 99 ? -3.103 -6.564 4.889 1.00 76.31 99 ALA A C 1
ATOM 791 O O . ALA A 1 99 ? -3.905 -6.687 5.810 1.00 76.31 99 ALA A O 1
ATOM 792 N N . THR A 1 100 ? -3.353 -7.063 3.673 1.00 75.06 100 THR A N 1
ATOM 793 C CA . THR A 1 100 ? -4.541 -7.891 3.378 1.00 75.06 100 THR A CA 1
ATOM 794 C C . THR A 1 100 ? -4.522 -9.210 4.150 1.00 75.06 100 THR A C 1
ATOM 796 O O . THR A 1 100 ? -5.551 -9.612 4.688 1.00 75.06 100 THR A O 1
ATOM 799 N N . SER A 1 101 ? -3.352 -9.839 4.288 1.00 84.12 101 SER A N 1
ATOM 800 C CA . SER A 1 101 ? -3.182 -11.054 5.094 1.00 84.12 101 SER A CA 1
ATOM 801 C C . SER A 1 101 ? -3.478 -10.810 6.581 1.00 84.12 101 SER A C 1
ATOM 803 O O . SER A 1 101 ? -4.166 -11.602 7.221 1.00 84.12 101 SER A O 1
ATOM 805 N N . ILE A 1 102 ? -3.039 -9.670 7.128 1.00 77.25 102 ILE A N 1
ATOM 806 C CA . ILE A 1 102 ? -3.341 -9.286 8.516 1.00 77.25 102 ILE A CA 1
ATOM 807 C C . ILE A 1 102 ? -4.822 -8.908 8.687 1.00 77.25 102 ILE A C 1
ATOM 809 O O . ILE A 1 102 ? -5.412 -9.204 9.724 1.00 77.25 102 ILE A O 1
ATOM 813 N N . CYS A 1 103 ? -5.449 -8.311 7.671 1.00 71.12 103 CYS A N 1
ATOM 814 C CA . CYS A 1 103 ? -6.861 -7.930 7.712 1.00 71.12 103 CYS A CA 1
ATOM 815 C C . CYS A 1 103 ? -7.795 -9.145 7.858 1.00 71.12 103 CYS A C 1
ATOM 817 O O . CYS A 1 103 ? -8.830 -9.038 8.508 1.00 71.12 103 CYS A O 1
ATOM 819 N N . TYR A 1 104 ? -7.398 -10.322 7.361 1.00 68.62 104 TYR A N 1
ATOM 820 C CA . TYR A 1 104 ? -8.165 -11.563 7.527 1.00 68.62 104 TYR A CA 1
ATOM 821 C C . TYR A 1 104 ? -8.323 -12.007 8.996 1.00 68.62 104 TYR A C 1
ATOM 823 O O . TYR A 1 104 ? -9.249 -12.741 9.325 1.00 68.62 104 TYR A O 1
ATOM 831 N N . LEU A 1 105 ? -7.441 -11.557 9.895 1.00 65.31 105 LEU A N 1
ATOM 832 C CA . LEU A 1 105 ? -7.486 -11.877 11.328 1.00 65.31 105 LEU A CA 1
ATOM 833 C C . LEU A 1 105 ? -8.283 -10.852 12.155 1.00 65.31 105 LEU A C 1
ATOM 835 O O . LEU A 1 105 ? -8.456 -11.046 13.357 1.00 65.31 105 LEU A O 1
ATOM 839 N N . ALA A 1 106 ? -8.734 -9.754 11.544 1.00 55.91 106 ALA A N 1
ATOM 840 C CA . ALA A 1 106 ? -9.352 -8.629 12.234 1.00 55.91 106 ALA A CA 1
ATOM 841 C C . ALA A 1 106 ? -10.888 -8.682 12.144 1.00 55.91 106 ALA A C 1
ATOM 843 O O . ALA A 1 106 ? -11.473 -8.385 11.107 1.00 55.91 106 ALA A O 1
ATOM 844 N N . THR A 1 107 ? -11.543 -9.024 13.254 1.00 57.62 107 THR A N 1
ATOM 845 C CA . THR A 1 107 ? -13.009 -9.185 13.359 1.00 57.62 107 THR A CA 1
ATOM 846 C C . THR A 1 107 ? -13.749 -7.867 13.668 1.00 57.62 107 THR A C 1
ATOM 848 O O . THR A 1 107 ? -14.956 -7.877 13.893 1.00 57.62 107 THR A O 1
ATOM 851 N N . ASP A 1 108 ? -13.055 -6.720 13.695 1.00 58.53 108 ASP A N 1
ATOM 852 C CA . ASP A 1 108 ? -13.594 -5.442 14.188 1.00 58.53 108 ASP A CA 1
ATOM 853 C C . ASP A 1 108 ? -13.595 -4.325 13.117 1.00 58.53 108 ASP A C 1
ATOM 855 O O . ASP A 1 108 ? -12.591 -4.093 12.437 1.00 58.53 108 ASP A O 1
ATOM 859 N N . ILE A 1 109 ? -14.705 -3.580 12.991 1.00 58.19 109 ILE A N 1
ATOM 860 C CA . ILE A 1 109 ? -14.922 -2.507 11.990 1.00 58.19 109 ILE A CA 1
ATOM 861 C C . ILE A 1 109 ? -13.832 -1.427 12.033 1.00 58.19 109 ILE A C 1
ATOM 863 O O . ILE A 1 109 ? -13.435 -0.872 11.000 1.00 58.19 109 ILE A O 1
ATOM 867 N N . ILE A 1 110 ? -13.327 -1.131 13.233 1.00 59.38 110 ILE A N 1
ATOM 868 C CA . ILE A 1 110 ? -12.273 -0.134 13.447 1.00 59.38 110 ILE A CA 1
ATOM 869 C C . ILE A 1 110 ? -10.943 -0.631 12.862 1.00 59.38 110 ILE A C 1
ATOM 871 O O . ILE A 1 110 ? -10.207 0.144 12.250 1.00 59.38 110 ILE A O 1
ATOM 875 N N . GLN A 1 111 ? -10.644 -1.927 12.995 1.00 59.91 111 GLN A N 1
ATOM 876 C CA . GLN A 1 111 ? -9.420 -2.511 12.447 1.00 59.91 111 GLN A CA 1
ATOM 877 C C . GLN A 1 111 ? -9.469 -2.541 10.921 1.00 59.91 111 GLN A C 1
ATOM 879 O O . GLN A 1 111 ? -8.503 -2.134 10.280 1.00 59.91 111 GLN A O 1
ATOM 884 N N . ILE A 1 112 ? -10.604 -2.925 10.335 1.00 62.47 112 ILE A N 1
ATOM 885 C CA . ILE A 1 112 ? -10.781 -2.943 8.876 1.00 62.47 112 ILE A CA 1
ATOM 886 C C . ILE A 1 112 ? -10.619 -1.525 8.304 1.00 62.47 112 ILE A C 1
ATOM 888 O O . ILE A 1 112 ? -9.957 -1.346 7.287 1.00 62.47 112 ILE A O 1
ATOM 892 N N . THR A 1 113 ? -11.133 -0.504 8.997 1.00 62.69 113 THR A N 1
ATOM 893 C CA . THR A 1 113 ? -10.995 0.917 8.624 1.00 62.69 113 THR A CA 1
ATOM 894 C C . THR A 1 113 ? -9.541 1.398 8.637 1.00 62.69 113 THR A C 1
ATOM 896 O O . THR A 1 113 ? -9.107 2.085 7.711 1.00 62.69 113 THR A O 1
ATOM 899 N N . ILE A 1 114 ? -8.770 1.029 9.666 1.00 62.66 114 ILE A N 1
ATOM 900 C CA . ILE A 1 114 ? -7.343 1.370 9.751 1.00 62.66 114 ILE A CA 1
ATOM 901 C C . ILE A 1 114 ? -6.555 0.637 8.663 1.00 62.66 114 ILE A C 1
ATOM 903 O O . ILE A 1 114 ? -5.723 1.253 8.001 1.00 62.66 114 ILE A O 1
ATOM 907 N N . PHE A 1 115 ? -6.841 -0.645 8.422 1.00 64.38 115 PHE A N 1
ATOM 908 C CA . PHE A 1 115 ? -6.189 -1.397 7.353 1.00 64.38 115 PHE A CA 1
ATOM 909 C C . PHE A 1 115 ? -6.516 -0.819 5.977 1.00 64.38 115 PHE A C 1
ATOM 911 O O . PHE A 1 115 ? -5.597 -0.594 5.201 1.00 64.38 115 PHE A O 1
ATOM 918 N N . LEU A 1 116 ? -7.772 -0.474 5.685 1.00 60.56 116 LEU A N 1
ATOM 919 C CA . LEU A 1 116 ? -8.138 0.125 4.398 1.00 60.56 116 LEU A CA 1
ATOM 920 C C . LEU A 1 116 ? -7.413 1.458 4.142 1.00 60.56 116 LEU A C 1
ATOM 922 O O . LEU A 1 116 ? -6.995 1.715 3.018 1.00 60.56 116 LEU A O 1
ATOM 926 N N . GLY A 1 117 ? -7.242 2.286 5.179 1.00 57.19 117 GLY A N 1
ATOM 927 C CA . GLY A 1 117 ? -6.545 3.571 5.072 1.00 57.19 117 GLY A CA 1
ATOM 928 C C . GLY A 1 117 ? -5.023 3.451 4.951 1.00 57.19 117 GLY A C 1
ATOM 929 O O . GLY A 1 117 ? -4.404 4.255 4.264 1.00 57.19 117 GLY A O 1
ATOM 930 N N . VAL A 1 118 ? -4.416 2.449 5.593 1.00 59.47 118 VAL A N 1
ATOM 931 C CA . VAL A 1 118 ? -2.959 2.219 5.558 1.00 59.47 118 VAL A CA 1
ATOM 932 C C . VAL A 1 118 ? -2.522 1.466 4.295 1.00 59.47 118 VAL A C 1
ATOM 934 O O . VAL A 1 118 ? -1.376 1.593 3.871 1.00 59.47 118 VAL A O 1
ATOM 937 N N . 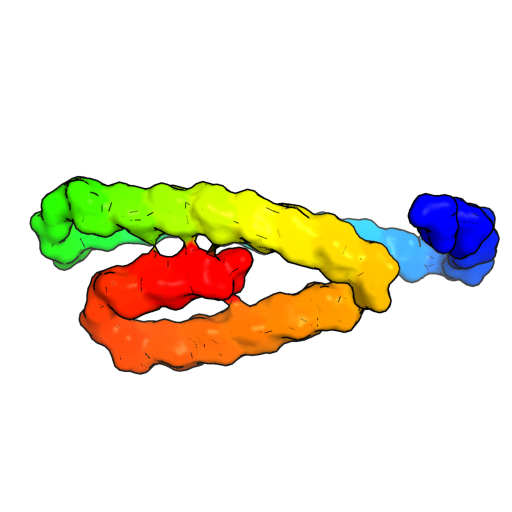ILE A 1 119 ? -3.414 0.673 3.699 1.00 62.72 119 ILE A N 1
ATOM 938 C CA . ILE A 1 119 ? -3.110 -0.200 2.555 1.00 62.72 119 ILE A CA 1
ATOM 939 C C . ILE A 1 119 ? -3.102 0.530 1.209 1.00 62.72 119 ILE A C 1
ATOM 941 O O . ILE A 1 119 ? -2.492 0.015 0.270 1.00 62.72 119 ILE A O 1
ATOM 945 N N . GLN A 1 120 ? -3.798 1.665 1.098 1.00 57.00 120 GLN A N 1
ATOM 946 C CA . GLN A 1 120 ? -4.054 2.327 -0.184 1.00 57.00 120 GLN A CA 1
ATOM 947 C C . GLN A 1 120 ? -2.841 3.045 -0.795 1.00 57.00 120 GLN A C 1
ATOM 949 O O . GLN A 1 120 ? -2.104 3.751 -0.070 1.00 57.00 120 GLN A O 1
#

Radius of gyration: 18.65 Å; chains: 1; bounding box: 46×31×44 Å

Foldseek 3Di:
DPDPPPPVVVVVPDPPVVVVVVVVVVVVVVVVVVVVVVVVVVVLVVCCVPPVDPPVLSVVLVVLLVVLVVVVVVVCVVVVVPDDPVVVVVVLVVLLVVLVVVCVVDPDPVSVSVSSSVND

pLDDT: mean 70.12, std 11.62, range [37.72, 89.19]

Secondary structure (DSSP, 8-state):
---STTSTTTTTSS-HHHHHHHHHHHHHHHHHHHHHHHHHHHHHHHHHHHH---HHHHHHHHHHHHHHHHHHHHHHHHHTTTS-HHHHHHHHHHHHHHHHHHHTT--SHHHHHHHHHHH-

Organism: NCBI:txid1979941

Sequence (120 aa):
MSTKINKGNLDQNTPTYWKWIIAFSCSWINVFTFGIFRSIGLLFGAFVSEYDCTYRQASWPVSLIGSFASITGLLAAFLSHYFQIRTLVFTGVLICSFATSICYLATDIIQITIFLGVIQ